Protein AF-B2JLJ7-F1 (afdb_monomer_lite)

Sequence (130 aa):
MLQELFPEVHRRYEGSRFAADLEGFAAWLRRSGYSRNTTCDHLFRAKQTLERMDDAEPGGEFATEHLYTAFTSSHFPALYRGTQRAFERFLSSRGRLIRAEPEAPFGALRGHYTLVSATGNDCTERSSRN

Secondary structure (DSSP, 8-state):
-HHHH-TTTHHHHHTSTTHHHHHHHHHHHHHTT--HHHHHHHHHHHHHHHTT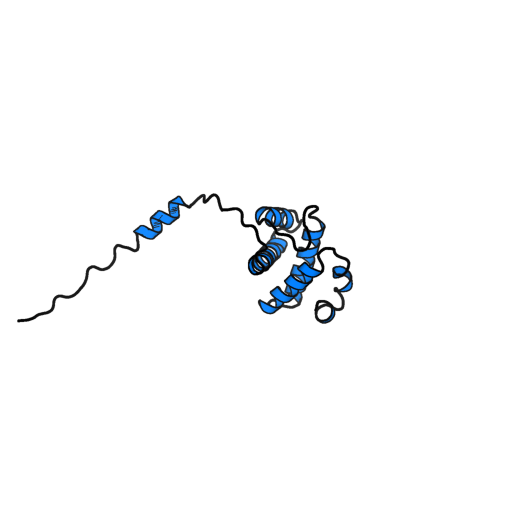-TTPPTT--EEHHHHHHHHHTSS-HHHHHHHHHHHHHHHHHTT-EEPPP---TTHHHHHHHHHGGG------------

Organism: Paraburkholderia phymatum (strain DSM 17167 / CIP 108236 / LMG 21445 / STM815) (NCBI:txid391038)

Foldseek 3Di:
DCCVLPVPCLVVLVPAQQNVVLVLLLVVCVVVPHDSVRNVLLSVLVSVLQVPPPPRHHVAADELVRLLVSLCPDPCNVSSVVSSVSSLVSCVVVVRYDYDDPPPPCPVVVVVVVVVVPPDDPDDDDDDDD

Structure (mmCIF, N/CA/C/O backbone):
data_AF-B2JLJ7-F1
#
_entry.id   AF-B2JLJ7-F1
#
loop_
_atom_site.group_PDB
_atom_site.id
_atom_site.type_symbol
_atom_site.label_atom_id
_atom_site.label_alt_id
_atom_site.label_comp_id
_atom_site.label_asym_id
_atom_site.label_entity_id
_atom_site.label_seq_id
_atom_site.pdbx_PDB_ins_code
_atom_site.Cartn_x
_atom_site.Cartn_y
_atom_site.Cartn_z
_atom_site.occupancy
_atom_site.B_iso_or_equiv
_atom_site.auth_seq_id
_atom_site.auth_comp_id
_atom_site.auth_asym_id
_atom_site.auth_atom_id
_atom_site.pdbx_PDB_model_num
ATOM 1 N N . MET A 1 1 ? -17.123 -3.650 -0.875 1.00 54.31 1 MET A N 1
ATOM 2 C CA . MET A 1 1 ? -16.603 -3.972 0.478 1.00 54.31 1 MET A CA 1
ATOM 3 C C . MET A 1 1 ? -16.114 -2.720 1.221 1.00 54.31 1 MET A C 1
ATOM 5 O O . MET A 1 1 ? -16.322 -2.625 2.426 1.00 54.31 1 MET A O 1
ATOM 9 N N . LEU A 1 2 ? -15.521 -1.721 0.551 1.00 55.50 2 LEU A N 1
ATOM 10 C CA . LEU A 1 2 ? -15.138 -0.451 1.203 1.00 55.50 2 LEU A CA 1
ATOM 11 C C . LEU A 1 2 ? -16.326 0.342 1.797 1.00 55.50 2 LEU A C 1
ATOM 13 O O . LEU A 1 2 ? -16.151 0.943 2.855 1.00 55.50 2 LEU A O 1
ATOM 17 N N . GLN A 1 3 ? -17.518 0.311 1.179 1.00 52.91 3 GLN A N 1
ATOM 18 C CA . GLN A 1 3 ? -18.743 0.948 1.712 1.00 52.91 3 GLN A CA 1
ATOM 19 C C . GLN A 1 3 ? -19.137 0.428 3.096 1.00 52.91 3 GLN A C 1
ATOM 21 O O . GLN A 1 3 ? -19.472 1.211 3.979 1.00 52.91 3 GLN A O 1
ATOM 26 N N . GLU A 1 4 ? -19.063 -0.887 3.293 1.00 54.38 4 GLU A N 1
ATOM 27 C CA . GLU A 1 4 ? -19.437 -1.536 4.554 1.00 54.38 4 GLU A CA 1
ATOM 28 C C . GLU A 1 4 ? -18.376 -1.332 5.642 1.00 54.38 4 GLU A C 1
ATOM 30 O O . GLU A 1 4 ? -18.687 -1.292 6.830 1.00 54.38 4 GLU A O 1
ATOM 35 N N . LEU A 1 5 ? -17.107 -1.181 5.248 1.00 57.34 5 LEU A N 1
ATOM 36 C CA . LEU A 1 5 ? -15.983 -1.094 6.183 1.00 57.34 5 LEU A CA 1
ATOM 37 C C . LEU A 1 5 ? -15.616 0.350 6.569 1.00 57.34 5 LEU A C 1
ATOM 39 O O . LEU A 1 5 ? -15.152 0.598 7.691 1.00 57.34 5 LEU A O 1
ATOM 43 N N . PHE A 1 6 ? -15.827 1.311 5.664 1.00 60.12 6 PHE A N 1
ATOM 44 C CA . PHE A 1 6 ? -15.383 2.701 5.813 1.00 60.12 6 PHE A CA 1
ATOM 45 C C . PHE A 1 6 ? -16.392 3.708 5.231 1.00 60.12 6 PHE A C 1
ATOM 47 O O . PHE A 1 6 ? -16.029 4.474 4.337 1.00 60.12 6 PHE A O 1
ATOM 54 N N . PRO A 1 7 ? -17.633 3.774 5.747 1.00 59.47 7 PRO A N 1
ATOM 55 C CA . PRO A 1 7 ? -18.696 4.613 5.178 1.00 59.47 7 PRO A CA 1
ATOM 56 C C . PRO A 1 7 ? -18.318 6.102 5.056 1.00 59.47 7 PRO A C 1
ATOM 58 O O . PRO A 1 7 ? -18.708 6.760 4.097 1.00 59.47 7 PRO A O 1
ATOM 61 N N . GLU A 1 8 ? -17.494 6.622 5.971 1.00 55.62 8 GLU A N 1
ATOM 62 C CA . GLU A 1 8 ? -17.028 8.019 5.963 1.00 55.62 8 GLU A CA 1
ATOM 63 C C . GLU A 1 8 ? -15.933 8.316 4.933 1.00 55.62 8 GLU A C 1
ATOM 65 O O . GLU A 1 8 ? -15.870 9.409 4.373 1.00 55.62 8 GLU A O 1
ATOM 70 N N . VAL A 1 9 ? -15.040 7.358 4.687 1.00 57.72 9 VAL A N 1
ATOM 71 C CA . VAL A 1 9 ? -13.830 7.597 3.884 1.00 57.72 9 VAL A CA 1
ATOM 72 C C . VAL A 1 9 ? -13.986 7.063 2.462 1.00 57.72 9 VAL A C 1
ATOM 74 O O . VAL A 1 9 ? -13.283 7.496 1.555 1.00 57.72 9 VAL A O 1
ATOM 77 N N . HIS A 1 10 ? -14.961 6.179 2.255 1.00 62.28 10 HIS A N 1
ATOM 78 C CA . HIS A 1 10 ? -15.272 5.504 1.005 1.00 62.28 10 HIS A CA 1
ATOM 79 C C . HIS A 1 10 ? -15.393 6.445 -0.206 1.00 62.28 10 HIS A C 1
ATOM 81 O O . HIS A 1 10 ? -14.728 6.210 -1.214 1.00 62.28 10 HIS A O 1
ATOM 87 N N . ARG A 1 11 ? -16.125 7.565 -0.085 1.00 64.50 11 ARG A N 1
ATOM 88 C CA . ARG A 1 11 ? -16.271 8.537 -1.190 1.00 64.50 11 ARG A CA 1
ATOM 89 C C . ARG A 1 11 ? -14.936 9.088 -1.695 1.00 64.50 11 ARG A C 1
ATOM 91 O O . ARG A 1 11 ? -14.827 9.451 -2.859 1.00 64.50 11 ARG A O 1
ATOM 98 N N . ARG A 1 12 ? -13.919 9.185 -0.829 1.00 66.56 12 ARG A N 1
ATOM 99 C CA . ARG A 1 12 ? -12.589 9.685 -1.218 1.00 66.56 12 ARG A CA 1
ATOM 100 C C . ARG A 1 12 ? -11.753 8.634 -1.950 1.00 66.56 12 ARG A C 1
ATOM 102 O O . ARG A 1 12 ? -10.761 9.004 -2.568 1.00 66.56 12 ARG A O 1
ATOM 109 N N . TYR A 1 13 ? -12.123 7.358 -1.864 1.00 69.81 13 TYR A N 1
ATOM 110 C CA . TYR A 1 13 ? -11.408 6.254 -2.502 1.00 69.81 13 TYR A CA 1
ATOM 111 C C . TYR A 1 13 ? -12.049 5.824 -3.825 1.00 69.81 13 TYR A C 1
ATOM 113 O O . TYR A 1 13 ? -11.306 5.458 -4.726 1.00 69.81 13 TYR A O 1
ATOM 121 N N . GLU A 1 14 ? -13.374 5.941 -3.981 1.00 69.81 14 GLU A N 1
ATOM 122 C CA . GLU A 1 14 ? -14.075 5.613 -5.240 1.00 69.81 14 GLU A CA 1
ATOM 123 C C . GLU A 1 14 ? -13.592 6.423 -6.444 1.00 69.81 14 GLU A C 1
ATOM 125 O O . GLU A 1 14 ? -13.509 5.897 -7.546 1.00 69.81 14 GLU A O 1
ATOM 130 N N . GLY A 1 15 ? -13.258 7.700 -6.239 1.00 73.69 15 GLY A N 1
ATOM 131 C CA . GLY A 1 15 ? -12.787 8.573 -7.317 1.00 73.69 15 GLY A CA 1
ATOM 132 C C . GLY A 1 15 ? -11.312 8.389 -7.686 1.00 73.69 15 GLY A C 1
ATOM 133 O O . GLY A 1 15 ? -10.833 9.048 -8.604 1.00 73.69 15 GLY A O 1
ATOM 134 N N . SER A 1 16 ? -10.565 7.549 -6.964 1.00 80.31 16 SER A N 1
ATOM 135 C CA . SER A 1 16 ? -9.146 7.320 -7.247 1.00 80.31 16 SER A CA 1
ATOM 136 C C . SER A 1 16 ? -8.987 6.240 -8.312 1.00 80.31 16 SER A C 1
ATOM 138 O O . SER A 1 16 ? -9.632 5.194 -8.234 1.00 80.31 16 SER A O 1
ATOM 140 N N . ARG A 1 17 ? -8.047 6.421 -9.250 1.00 85.56 17 ARG A N 1
ATOM 141 C CA . ARG A 1 17 ? -7.707 5.382 -10.243 1.00 85.56 17 ARG A CA 1
ATOM 142 C C . ARG A 1 17 ? -7.293 4.051 -9.597 1.00 85.56 17 ARG A C 1
ATOM 144 O O . ARG A 1 17 ? -7.461 2.998 -10.195 1.00 85.56 17 ARG A O 1
ATOM 151 N N . PHE A 1 18 ? -6.822 4.084 -8.347 1.00 87.75 18 PHE A N 1
ATOM 152 C CA . PHE A 1 18 ? -6.394 2.908 -7.584 1.00 87.75 18 PHE A CA 1
ATOM 153 C C . PHE A 1 18 ? -7.477 2.315 -6.671 1.00 87.75 18 PHE A C 1
ATOM 155 O O . PHE A 1 18 ? -7.149 1.518 -5.792 1.00 87.75 18 PHE A O 1
ATOM 162 N N . ALA A 1 19 ? -8.753 2.681 -6.835 1.00 86.38 19 ALA A N 1
ATOM 163 C CA . ALA A 1 19 ? -9.839 2.239 -5.954 1.00 86.38 19 ALA A CA 1
ATOM 164 C C . ALA A 1 19 ? -9.850 0.713 -5.725 1.00 86.38 19 ALA A C 1
ATOM 166 O O . ALA A 1 19 ? -9.887 0.258 -4.581 1.00 86.38 19 ALA A O 1
ATOM 167 N N . ALA A 1 20 ? -9.726 -0.075 -6.799 1.00 86.69 20 ALA A N 1
ATOM 168 C CA . ALA A 1 20 ? -9.731 -1.538 -6.736 1.00 86.69 20 ALA A CA 1
ATOM 169 C C . ALA A 1 20 ? -8.516 -2.121 -5.986 1.00 86.69 20 ALA A C 1
ATOM 171 O O . ALA A 1 20 ? -8.635 -3.102 -5.243 1.00 86.69 20 ALA A O 1
ATOM 172 N N . ASP A 1 21 ? -7.342 -1.507 -6.143 1.00 90.12 21 ASP A N 1
ATOM 173 C CA . ASP A 1 21 ? -6.124 -1.928 -5.448 1.00 90.12 21 ASP A CA 1
ATOM 174 C C . ASP A 1 21 ? -6.181 -1.583 -3.960 1.00 90.12 21 ASP A C 1
ATOM 176 O O . ASP A 1 21 ? -5.825 -2.410 -3.118 1.00 90.12 21 ASP A O 1
ATOM 180 N N . LEU A 1 22 ? -6.710 -0.406 -3.625 1.00 90.56 22 LEU A N 1
ATOM 181 C CA . LEU A 1 22 ? -6.917 0.029 -2.246 1.00 90.56 22 LEU A CA 1
ATOM 182 C C . LEU A 1 22 ? -7.988 -0.815 -1.540 1.00 90.56 22 LEU A C 1
ATOM 184 O O . LEU A 1 22 ? -7.801 -1.193 -0.384 1.00 90.56 22 LEU A O 1
ATOM 188 N N . GLU A 1 23 ? -9.067 -1.191 -2.230 1.00 89.06 23 GLU A N 1
ATOM 189 C CA . GLU A 1 23 ? -10.065 -2.128 -1.702 1.00 89.06 23 GLU A CA 1
ATOM 190 C C . GLU A 1 23 ? -9.459 -3.509 -1.439 1.00 89.06 23 GLU A C 1
ATOM 192 O O . GLU A 1 23 ? -9.621 -4.080 -0.354 1.00 89.06 23 GLU A O 1
ATOM 197 N N . GLY A 1 24 ? -8.697 -4.025 -2.405 1.00 90.12 24 GLY A N 1
ATOM 198 C CA . GLY A 1 24 ? -7.979 -5.284 -2.265 1.00 90.12 24 GLY A CA 1
ATOM 199 C C . GLY A 1 24 ? -7.013 -5.283 -1.083 1.00 90.12 24 GLY A C 1
ATOM 200 O O . GLY A 1 24 ? -6.955 -6.256 -0.324 1.00 90.12 24 GLY A O 1
ATOM 201 N N . PHE A 1 25 ? -6.290 -4.180 -0.904 1.00 92.44 25 PHE A N 1
ATOM 202 C CA . PHE A 1 25 ? -5.345 -4.010 0.187 1.00 92.44 25 PHE A CA 1
ATOM 203 C C . PHE A 1 25 ? -6.048 -3.932 1.547 1.00 92.44 25 PHE A C 1
ATOM 205 O O . PHE A 1 25 ? -5.629 -4.602 2.491 1.00 92.44 25 PHE A O 1
ATOM 212 N N . ALA A 1 26 ? -7.165 -3.205 1.645 1.00 90.50 26 ALA A N 1
ATOM 213 C CA . ALA A 1 26 ? -7.979 -3.130 2.859 1.00 90.50 26 ALA A CA 1
ATOM 214 C C . ALA A 1 26 ? -8.475 -4.515 3.304 1.00 90.50 26 ALA A C 1
ATOM 216 O O . ALA A 1 26 ? -8.347 -4.895 4.473 1.00 90.50 26 ALA A O 1
ATOM 217 N N . ALA A 1 27 ? -9.011 -5.292 2.358 1.00 90.25 27 ALA A N 1
ATOM 218 C CA . ALA A 1 27 ? -9.491 -6.646 2.612 1.00 90.25 27 ALA A CA 1
ATOM 219 C C . ALA A 1 27 ? -8.354 -7.585 3.047 1.00 90.25 27 ALA A C 1
ATOM 221 O O . ALA A 1 27 ? -8.541 -8.436 3.922 1.00 90.25 27 ALA A O 1
ATOM 222 N N . TRP A 1 28 ? -7.166 -7.427 2.458 1.00 94.00 28 TRP A N 1
ATOM 223 C CA . TRP A 1 28 ? -5.978 -8.184 2.841 1.00 94.00 28 TRP A CA 1
ATOM 224 C C . TRP A 1 28 ? -5.514 -7.842 4.265 1.00 94.00 28 TRP A C 1
ATOM 226 O O . TRP A 1 28 ? -5.381 -8.752 5.080 1.00 94.00 28 TRP A O 1
ATOM 236 N N . LEU A 1 29 ? -5.383 -6.555 4.610 1.00 92.56 29 LEU A N 1
ATOM 237 C CA . LEU A 1 29 ? -4.984 -6.100 5.952 1.00 92.56 29 LEU A CA 1
ATOM 238 C C . LEU A 1 29 ? -5.901 -6.665 7.043 1.00 92.56 29 LEU A C 1
ATOM 240 O O . LEU A 1 29 ? -5.438 -7.179 8.061 1.00 92.56 29 LEU A O 1
ATOM 244 N N . ARG A 1 30 ? -7.214 -6.638 6.817 1.00 88.94 30 ARG A N 1
ATOM 245 C CA . ARG A 1 30 ? -8.192 -7.190 7.764 1.00 88.94 30 ARG A CA 1
ATOM 246 C C . ARG A 1 30 ? -8.020 -8.689 7.970 1.00 88.94 30 ARG A C 1
ATOM 248 O O . ARG A 1 30 ? -8.027 -9.152 9.107 1.00 88.94 30 ARG A O 1
ATOM 255 N N . ARG A 1 31 ? -7.823 -9.438 6.886 1.00 90.62 31 ARG A N 1
ATOM 256 C CA . ARG A 1 31 ? -7.576 -10.886 6.941 1.00 90.62 31 ARG A CA 1
ATOM 257 C C . ARG A 1 31 ? -6.266 -11.221 7.651 1.00 90.62 31 ARG A C 1
ATOM 259 O O . ARG A 1 31 ? -6.180 -12.242 8.316 1.00 90.62 31 ARG A O 1
ATOM 266 N N . SER A 1 32 ? -5.270 -10.346 7.538 1.00 91.06 32 SER A N 1
ATOM 267 C CA . SER A 1 32 ? -3.997 -10.449 8.254 1.00 91.06 32 SER A CA 1
ATOM 268 C C . SER A 1 32 ? -4.075 -10.019 9.727 1.00 91.06 32 SER A C 1
ATOM 270 O O . SER A 1 32 ? -3.058 -10.064 10.412 1.00 91.06 32 SER A O 1
ATOM 272 N N . GLY A 1 33 ? -5.250 -9.613 10.224 1.00 91.94 33 GLY A N 1
ATOM 273 C CA . GLY A 1 33 ? -5.477 -9.291 11.636 1.00 91.94 33 GLY A CA 1
ATOM 274 C C . GLY A 1 33 ? -5.218 -7.833 12.022 1.00 91.94 33 GLY A C 1
ATOM 275 O O . GLY A 1 33 ? -5.193 -7.513 13.209 1.00 91.94 33 GLY A O 1
ATOM 276 N N . TYR A 1 34 ? -5.040 -6.925 11.057 1.00 89.75 34 TYR A N 1
ATOM 277 C CA . TYR A 1 34 ? -4.836 -5.510 11.367 1.00 89.75 34 TYR A CA 1
ATOM 278 C C . TYR A 1 34 ? -6.104 -4.872 11.952 1.00 89.75 34 TYR A C 1
ATOM 280 O O . TYR A 1 34 ? -7.234 -5.116 11.509 1.00 89.75 34 TYR A O 1
ATOM 288 N N . SER A 1 35 ? -5.905 -3.987 12.934 1.00 89.50 35 SER A N 1
ATOM 289 C CA . SER A 1 35 ? -6.995 -3.200 13.512 1.00 89.50 35 SER A CA 1
ATOM 290 C C . SER A 1 35 ? -7.625 -2.278 12.461 1.00 89.50 35 SER A C 1
ATOM 292 O O . SER A 1 35 ? -7.009 -1.939 11.444 1.00 89.50 35 SER A O 1
ATOM 294 N N . ARG A 1 36 ? -8.861 -1.833 12.712 1.00 85.56 36 ARG A N 1
ATOM 295 C CA . ARG A 1 36 ? -9.550 -0.887 11.821 1.00 85.56 36 ARG A CA 1
ATOM 296 C C . ARG A 1 36 ? -8.765 0.420 11.673 1.00 85.56 36 ARG A C 1
ATOM 298 O O . ARG A 1 36 ? -8.550 0.854 10.547 1.00 85.56 36 ARG A O 1
ATOM 305 N N . ASN A 1 37 ? -8.277 0.985 12.778 1.00 86.25 37 ASN A N 1
ATOM 306 C CA . ASN A 1 37 ? -7.516 2.240 12.764 1.00 86.25 37 ASN A CA 1
ATOM 307 C C . ASN A 1 37 ? -6.208 2.094 11.977 1.00 86.25 37 ASN A C 1
ATOM 309 O O . ASN A 1 37 ? -5.928 2.894 11.091 1.00 86.25 37 ASN A O 1
ATOM 313 N N . THR A 1 38 ? -5.460 1.013 12.215 1.00 87.75 38 THR A N 1
ATOM 314 C CA . THR A 1 38 ? -4.218 0.735 11.475 1.00 87.75 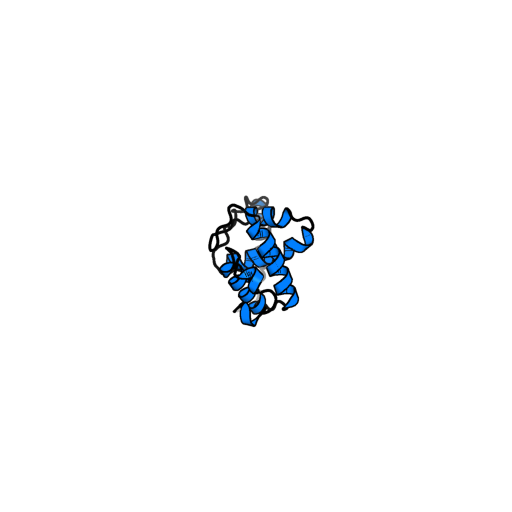38 THR A CA 1
ATOM 315 C C . THR A 1 38 ? -4.481 0.526 9.982 1.00 87.75 38 THR A C 1
ATOM 317 O O . THR A 1 38 ? -3.687 0.947 9.144 1.00 87.75 38 THR A O 1
ATOM 320 N N . THR A 1 39 ? -5.615 -0.089 9.634 1.00 89.62 39 THR A N 1
ATOM 321 C CA . THR A 1 39 ? -6.032 -0.255 8.235 1.00 89.62 39 THR A CA 1
ATOM 322 C C . THR A 1 39 ? -6.287 1.100 7.573 1.00 89.62 39 THR A C 1
ATOM 324 O O . THR A 1 39 ? -5.781 1.336 6.479 1.00 89.62 39 THR A O 1
ATOM 327 N N . CYS A 1 40 ? -7.003 2.013 8.241 1.00 86.88 40 CYS A N 1
ATOM 328 C CA . CYS A 1 40 ? -7.234 3.371 7.736 1.00 86.88 40 CYS A CA 1
ATOM 329 C C . CYS A 1 40 ? -5.923 4.126 7.485 1.00 86.88 40 CYS A C 1
ATOM 331 O O . CYS A 1 40 ? -5.756 4.716 6.418 1.00 86.88 40 CYS A O 1
ATOM 333 N N . ASP A 1 41 ? -4.985 4.074 8.434 1.00 89.12 41 ASP A N 1
ATOM 334 C CA . ASP A 1 41 ? -3.689 4.749 8.312 1.00 89.12 41 ASP A CA 1
ATOM 335 C C . ASP A 1 41 ? -2.878 4.215 7.128 1.00 89.12 41 ASP A C 1
ATOM 337 O O . ASP A 1 41 ? -2.293 4.986 6.361 1.00 89.12 41 ASP A O 1
ATOM 341 N N . HIS A 1 42 ? -2.853 2.891 6.952 1.00 91.12 42 HIS A N 1
ATOM 342 C CA . HIS A 1 42 ? -2.176 2.270 5.820 1.00 91.12 42 HIS A CA 1
ATOM 343 C C . HIS A 1 42 ? -2.831 2.639 4.488 1.00 91.12 42 HIS A C 1
ATOM 345 O O . HIS A 1 42 ? -2.111 2.967 3.548 1.00 91.12 42 HIS A O 1
ATOM 351 N N . LEU A 1 43 ? -4.164 2.651 4.407 1.00 90.19 43 LEU A N 1
ATOM 352 C CA . LEU A 1 43 ? -4.885 3.034 3.189 1.00 90.19 43 LEU A CA 1
ATOM 353 C C . LEU A 1 43 ? -4.646 4.490 2.806 1.00 90.19 43 LEU A C 1
ATOM 355 O O . LEU A 1 43 ? -4.379 4.776 1.640 1.00 90.19 43 LEU A O 1
ATOM 359 N N . PHE A 1 44 ? -4.693 5.398 3.781 1.00 87.94 44 PHE A N 1
ATOM 360 C CA . PHE A 1 44 ? -4.448 6.814 3.535 1.00 87.94 44 PHE A CA 1
ATOM 361 C C . PHE A 1 44 ? -3.043 7.036 2.969 1.00 87.94 44 PHE A C 1
ATOM 363 O O . PHE A 1 44 ? -2.885 7.687 1.937 1.00 87.94 44 PHE A O 1
ATOM 370 N N . ARG A 1 45 ? -2.028 6.444 3.610 1.00 90.38 45 ARG A N 1
ATOM 371 C CA . ARG A 1 45 ? -0.628 6.556 3.180 1.00 90.38 45 ARG A CA 1
ATOM 372 C C . ARG A 1 45 ? -0.408 5.908 1.811 1.00 90.38 45 ARG A C 1
ATOM 374 O O . ARG A 1 45 ? 0.227 6.519 0.962 1.00 90.38 45 ARG A O 1
ATOM 381 N N . ALA A 1 46 ? -0.975 4.723 1.573 1.00 91.06 46 ALA A N 1
ATOM 382 C CA . ALA A 1 46 ? -0.864 4.029 0.291 1.00 91.06 46 ALA A CA 1
ATOM 383 C C . ALA A 1 46 ? -1.499 4.835 -0.850 1.00 91.06 46 ALA A C 1
ATOM 385 O O . ALA A 1 46 ? -0.844 5.054 -1.864 1.00 91.06 46 ALA A O 1
ATOM 386 N N . LYS A 1 47 ? -2.721 5.356 -0.669 1.00 90.12 47 LYS A N 1
ATOM 387 C CA . LYS A 1 47 ? -3.368 6.238 -1.655 1.00 90.12 47 LYS A CA 1
ATOM 388 C C . LYS A 1 47 ? -2.493 7.443 -1.972 1.00 90.12 47 LYS A C 1
ATOM 390 O O . LYS A 1 47 ? -2.244 7.726 -3.136 1.00 90.12 47 LYS A O 1
ATOM 395 N N . GLN A 1 48 ? -2.020 8.136 -0.937 1.00 88.69 48 GLN A N 1
ATOM 396 C CA . GLN A 1 48 ? -1.232 9.350 -1.113 1.00 88.69 48 GLN A CA 1
ATOM 397 C C . GLN A 1 48 ? 0.082 9.091 -1.858 1.00 88.69 48 GLN A C 1
ATOM 399 O O . GLN A 1 48 ? 0.564 9.969 -2.566 1.00 88.69 48 GLN A O 1
ATOM 404 N N . THR A 1 49 ? 0.688 7.920 -1.671 1.00 90.38 49 THR A N 1
ATOM 405 C CA . THR A 1 49 ? 1.894 7.531 -2.403 1.00 90.38 49 THR A CA 1
ATOM 406 C C . THR A 1 49 ? 1.568 7.161 -3.848 1.00 90.38 49 THR A C 1
ATOM 408 O O . THR A 1 49 ? 2.172 7.724 -4.751 1.00 90.38 49 THR A O 1
ATOM 411 N N . LEU A 1 50 ? 0.577 6.297 -4.082 1.00 89.69 50 LEU A N 1
ATOM 412 C CA . LEU A 1 50 ? 0.205 5.851 -5.431 1.00 89.69 50 LEU A CA 1
ATOM 413 C C . LEU A 1 50 ? -0.275 7.003 -6.326 1.00 89.69 50 LEU A C 1
ATOM 415 O O . LEU A 1 50 ? 0.029 7.044 -7.512 1.00 89.69 50 LEU A O 1
ATOM 419 N N . GLU A 1 51 ? -0.996 7.975 -5.766 1.00 88.44 51 GLU A N 1
ATOM 420 C CA . GLU A 1 51 ? -1.441 9.160 -6.511 1.00 88.44 51 GLU A CA 1
ATOM 421 C C . GLU A 1 51 ? -0.308 10.124 -6.878 1.00 88.44 51 GLU A C 1
ATOM 423 O O . GLU A 1 51 ? -0.507 10.963 -7.746 1.00 88.44 51 GLU A O 1
ATOM 428 N N . ARG A 1 52 ? 0.867 10.012 -6.246 1.00 88.38 52 ARG A N 1
ATOM 429 C CA . ARG A 1 52 ? 2.065 10.785 -6.614 1.00 88.38 52 ARG A CA 1
ATOM 430 C C . ARG A 1 52 ? 2.970 10.070 -7.610 1.00 88.38 52 ARG A C 1
ATOM 432 O O . ARG A 1 52 ? 3.892 10.687 -8.124 1.00 88.38 52 ARG A O 1
ATOM 439 N N . MET A 1 53 ? 2.763 8.774 -7.813 1.00 87.88 53 MET A N 1
ATOM 440 C CA . MET A 1 53 ? 3.540 7.986 -8.760 1.00 87.88 53 MET A CA 1
ATOM 441 C C . MET A 1 53 ? 2.904 8.136 -10.137 1.00 87.88 53 MET A C 1
ATOM 443 O O . MET A 1 53 ? 1.842 7.568 -10.386 1.00 87.88 53 MET A O 1
ATOM 447 N N . ASP A 1 54 ? 3.513 8.913 -11.025 1.00 81.75 54 ASP A N 1
ATOM 448 C CA . ASP A 1 54 ? 2.950 9.154 -12.359 1.00 81.75 54 ASP A CA 1
ATOM 449 C C . ASP A 1 54 ? 2.893 7.875 -13.208 1.00 81.75 54 ASP A C 1
ATOM 451 O O . ASP A 1 54 ? 1.936 7.676 -13.952 1.00 81.75 54 ASP A O 1
ATOM 455 N N . ASP A 1 55 ? 3.856 6.973 -13.023 1.00 84.88 55 ASP A N 1
ATOM 456 C CA . ASP A 1 55 ? 4.017 5.708 -13.746 1.00 84.88 55 ASP A CA 1
ATOM 457 C C . ASP A 1 55 ? 3.290 4.513 -13.102 1.00 84.88 55 ASP A C 1
ATOM 459 O O . ASP A 1 55 ? 3.322 3.398 -13.625 1.00 84.88 55 ASP A O 1
ATOM 463 N N . ALA A 1 56 ? 2.630 4.722 -11.961 1.00 85.69 56 ALA A N 1
ATOM 464 C CA . ALA A 1 56 ? 1.860 3.674 -11.311 1.00 85.69 56 ALA A CA 1
ATOM 465 C C . ALA A 1 56 ? 0.550 3.406 -12.059 1.00 85.69 56 ALA A C 1
ATOM 467 O O . ALA A 1 56 ? -0.345 4.254 -12.102 1.00 85.69 56 ALA A O 1
ATOM 468 N N . GLU A 1 57 ? 0.400 2.174 -12.543 1.00 88.06 57 GLU A N 1
ATOM 469 C CA . GLU A 1 57 ? -0.822 1.714 -13.195 1.00 88.06 57 GLU A CA 1
ATOM 470 C C . GLU A 1 57 ? -1.714 0.906 -12.237 1.00 88.06 57 GLU A C 1
ATOM 472 O O . GLU A 1 57 ? -1.232 0.001 -11.538 1.00 88.06 57 GLU A O 1
ATOM 477 N N . PRO A 1 58 ? -3.032 1.180 -12.187 1.00 87.38 58 PRO A N 1
ATOM 478 C CA . PRO A 1 58 ? -3.978 0.351 -11.450 1.00 87.38 58 PRO A CA 1
ATOM 479 C C . PRO A 1 58 ? -3.940 -1.092 -11.949 1.00 87.38 58 PRO A C 1
ATOM 481 O O . PRO A 1 58 ? -3.963 -1.351 -13.148 1.00 87.38 58 PRO A O 1
ATOM 484 N N . GLY A 1 59 ? -3.887 -2.063 -11.041 1.00 87.69 59 GLY A N 1
ATOM 485 C CA . GLY A 1 59 ? -3.758 -3.467 -11.439 1.00 87.69 59 GLY A CA 1
ATOM 486 C C . GLY A 1 59 ? -2.358 -3.861 -11.940 1.00 87.69 59 GLY A C 1
ATOM 487 O O . GLY A 1 59 ? -2.104 -5.054 -12.091 1.00 87.69 59 GLY A O 1
ATOM 488 N N . GLY A 1 60 ? -1.438 -2.906 -12.106 1.00 88.44 60 GLY A N 1
ATOM 489 C CA . GLY A 1 60 ? -0.085 -3.127 -12.607 1.00 88.44 60 GLY A CA 1
ATOM 490 C C . GLY A 1 60 ? 0.851 -3.822 -11.620 1.00 88.44 60 GLY A C 1
ATOM 491 O O . GLY A 1 60 ? 0.535 -4.031 -10.441 1.00 88.44 60 GLY A O 1
ATOM 492 N N . GLU A 1 61 ? 2.019 -4.198 -12.121 1.00 91.50 61 GLU A N 1
ATOM 493 C CA . GLU A 1 61 ? 3.116 -4.731 -11.322 1.00 91.50 61 GLU A CA 1
ATOM 494 C C . GLU A 1 61 ? 3.971 -3.593 -10.762 1.00 91.50 61 GLU A C 1
ATOM 496 O O . GLU A 1 61 ? 4.120 -2.545 -11.387 1.00 91.50 61 GLU A O 1
ATOM 501 N N . PHE A 1 62 ? 4.545 -3.797 -9.578 1.00 89.25 62 PHE A N 1
ATOM 502 C CA . PHE A 1 62 ? 5.379 -2.790 -8.925 1.00 89.25 62 PHE A CA 1
ATOM 503 C C . PHE A 1 62 ? 6.748 -3.361 -8.587 1.00 89.25 62 PHE A C 1
ATOM 505 O O . PHE A 1 62 ? 6.850 -4.425 -7.971 1.00 89.25 62 PHE A O 1
ATOM 512 N N . ALA A 1 63 ? 7.799 -2.617 -8.928 1.00 89.12 63 ALA A N 1
ATOM 513 C CA . ALA A 1 63 ? 9.156 -2.931 -8.507 1.00 89.12 63 ALA A CA 1
ATOM 514 C C . ALA A 1 63 ? 9.401 -2.506 -7.052 1.00 89.12 63 ALA A C 1
ATOM 516 O O . ALA A 1 63 ? 9.020 -1.405 -6.646 1.00 89.12 63 ALA A O 1
ATOM 517 N N . THR A 1 64 ? 10.086 -3.350 -6.273 1.00 87.69 64 THR A N 1
ATOM 518 C CA . THR A 1 64 ? 10.426 -3.051 -4.868 1.00 87.69 64 THR A CA 1
ATOM 519 C C . THR A 1 64 ? 11.182 -1.726 -4.720 1.00 87.69 64 THR A C 1
ATOM 521 O O . THR A 1 64 ? 10.853 -0.939 -3.837 1.00 87.69 64 THR A O 1
ATOM 524 N N . GLU A 1 65 ? 12.150 -1.446 -5.598 1.00 86.38 65 GLU A N 1
ATOM 525 C CA . GLU A 1 65 ? 12.944 -0.204 -5.560 1.00 86.38 65 GLU A CA 1
ATOM 526 C C . GLU A 1 65 ? 12.098 1.039 -5.845 1.00 86.38 65 GLU A C 1
ATOM 528 O O . GLU A 1 65 ? 12.275 2.091 -5.222 1.00 86.38 65 GLU A O 1
ATOM 533 N N . HIS A 1 66 ? 11.120 0.894 -6.744 1.00 85.88 66 HIS A N 1
ATOM 534 C CA . 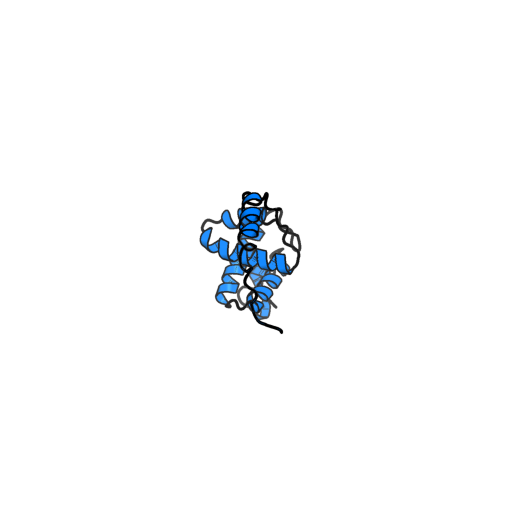HIS A 1 66 ? 10.184 1.966 -7.040 1.00 85.88 66 HIS A CA 1
ATOM 535 C C . HIS A 1 66 ? 9.333 2.263 -5.800 1.00 85.88 66 HIS A C 1
ATOM 537 O O . HIS A 1 66 ? 9.274 3.403 -5.338 1.00 85.88 66 HIS A O 1
ATOM 543 N N . LEU A 1 67 ? 8.740 1.232 -5.188 1.00 88.00 67 LEU A N 1
ATOM 544 C CA . LEU A 1 67 ? 7.965 1.394 -3.956 1.00 88.00 67 LEU A CA 1
ATOM 545 C C . LEU A 1 67 ? 8.819 1.978 -2.825 1.00 88.00 67 LEU A C 1
ATOM 547 O O . LEU A 1 67 ? 8.367 2.868 -2.113 1.00 88.00 67 LEU A O 1
ATOM 551 N N . TYR A 1 68 ? 10.062 1.530 -2.664 1.00 88.31 68 TYR A N 1
ATOM 552 C CA . TYR A 1 68 ? 10.959 2.092 -1.659 1.00 88.31 68 TYR A CA 1
ATOM 553 C C . TYR A 1 68 ? 11.163 3.597 -1.864 1.00 88.31 68 TYR A C 1
ATOM 555 O O . TYR A 1 68 ? 10.950 4.379 -0.935 1.00 88.31 68 TYR A O 1
ATOM 563 N N . THR A 1 69 ? 11.490 4.019 -3.084 1.00 86.62 69 THR A N 1
ATOM 564 C CA . THR A 1 69 ? 11.669 5.439 -3.416 1.00 86.62 69 THR A CA 1
ATOM 565 C C . THR A 1 69 ? 10.390 6.229 -3.139 1.00 86.62 69 THR A C 1
ATOM 567 O O . THR A 1 69 ? 10.402 7.181 -2.360 1.00 86.62 69 THR A O 1
ATOM 570 N N . ALA A 1 70 ? 9.251 5.772 -3.661 1.00 87.50 70 ALA A N 1
ATOM 571 C CA . ALA A 1 70 ? 7.977 6.476 -3.537 1.00 87.50 70 ALA A CA 1
ATOM 572 C C . ALA A 1 70 ? 7.493 6.620 -2.079 1.00 87.50 70 ALA A C 1
ATOM 574 O O . ALA A 1 70 ? 6.938 7.652 -1.694 1.00 87.50 70 ALA A O 1
ATOM 575 N N . PHE A 1 71 ? 7.708 5.604 -1.235 1.00 86.25 71 PHE A N 1
ATOM 576 C CA . PHE A 1 71 ? 7.338 5.659 0.184 1.00 86.25 71 PHE A CA 1
ATOM 577 C C . PHE A 1 71 ? 8.352 6.436 1.045 1.00 86.25 71 PHE A C 1
ATOM 579 O O . PHE A 1 71 ? 7.969 6.953 2.100 1.00 86.25 71 PHE A O 1
ATOM 586 N N . THR A 1 72 ? 9.616 6.554 0.620 1.00 84.31 72 THR A N 1
ATOM 587 C CA . THR A 1 72 ? 10.646 7.331 1.338 1.00 84.31 72 THR A CA 1
ATOM 588 C C . THR A 1 72 ? 10.661 8.817 0.989 1.00 84.31 72 THR A C 1
ATOM 590 O O . THR A 1 72 ? 11.076 9.608 1.832 1.00 84.31 72 THR A O 1
ATOM 593 N N . SER A 1 73 ? 10.113 9.234 -0.158 1.00 78.25 73 SER A N 1
ATOM 594 C CA . SER A 1 73 ? 9.949 10.655 -0.526 1.00 78.25 73 SER A CA 1
ATOM 595 C C . SER A 1 73 ? 8.946 11.438 0.342 1.00 78.25 73 SER A C 1
ATOM 597 O O . SER A 1 73 ? 8.712 12.624 0.118 1.00 78.25 73 SER A O 1
ATOM 599 N N . SER A 1 74 ? 8.324 10.800 1.335 1.00 74.25 74 SER A N 1
ATOM 600 C CA . SER A 1 74 ? 7.418 11.448 2.286 1.00 74.25 74 SER A CA 1
ATOM 601 C C . SER A 1 74 ? 8.181 12.234 3.358 1.00 74.25 74 SER A C 1
ATOM 603 O O . SER A 1 74 ? 9.224 11.796 3.832 1.00 74.25 74 SER A O 1
ATOM 605 N N . HIS A 1 75 ? 7.597 13.337 3.845 1.00 72.00 75 HIS A N 1
ATOM 606 C CA . HIS A 1 75 ? 8.115 14.102 4.993 1.00 72.00 75 HIS A CA 1
ATOM 607 C C . HIS A 1 75 ? 8.281 13.264 6.279 1.00 72.00 75 HIS A C 1
ATOM 609 O O . HIS A 1 75 ? 9.029 13.657 7.170 1.00 72.00 75 HIS A O 1
ATOM 615 N N . PHE A 1 76 ? 7.600 12.113 6.387 1.00 73.50 76 PHE A N 1
ATOM 616 C CA . PHE A 1 76 ? 7.661 11.222 7.553 1.00 73.50 76 PHE A CA 1
ATOM 617 C C . PHE A 1 76 ? 7.985 9.772 7.148 1.00 73.50 76 PHE A C 1
ATOM 619 O O . PHE A 1 76 ? 7.131 8.886 7.273 1.00 73.50 76 PHE A O 1
ATOM 626 N N . PRO A 1 77 ? 9.215 9.483 6.689 1.00 75.25 77 PRO A N 1
ATOM 627 C CA . PRO A 1 77 ? 9.561 8.194 6.083 1.00 75.25 77 PRO A CA 1
ATOM 628 C C . PRO A 1 77 ? 9.395 7.010 7.052 1.00 75.25 77 PRO A C 1
ATOM 630 O O . PRO A 1 77 ? 8.962 5.927 6.655 1.00 75.25 77 PRO A O 1
ATOM 633 N N . ALA A 1 78 ? 9.630 7.219 8.353 1.00 77.44 78 ALA A N 1
ATOM 634 C CA . ALA A 1 78 ? 9.455 6.185 9.376 1.00 77.44 78 ALA A CA 1
ATOM 635 C C . ALA A 1 78 ? 8.005 5.667 9.475 1.00 77.44 78 ALA A C 1
ATOM 637 O O . ALA A 1 78 ? 7.786 4.465 9.633 1.00 77.44 78 ALA A O 1
ATOM 638 N N . LEU A 1 79 ? 7.009 6.550 9.326 1.00 77.12 79 LEU A N 1
ATOM 639 C CA . LEU A 1 79 ? 5.587 6.181 9.366 1.00 77.12 79 LEU A CA 1
ATOM 640 C C . LEU A 1 79 ? 5.140 5.462 8.084 1.00 77.12 79 LEU A C 1
ATOM 642 O O . LEU A 1 79 ? 4.223 4.636 8.116 1.00 77.12 79 LEU A O 1
ATOM 646 N N . TYR A 1 80 ? 5.783 5.767 6.957 1.00 88.31 80 TYR A N 1
ATOM 647 C CA . TYR A 1 80 ? 5.466 5.192 5.650 1.00 88.31 80 TYR A CA 1
ATOM 648 C C . TYR A 1 80 ? 6.117 3.824 5.441 1.00 88.31 80 TYR A C 1
ATOM 650 O O . TYR A 1 80 ? 5.531 2.984 4.761 1.00 88.31 80 TYR A O 1
ATOM 658 N N . ARG A 1 81 ? 7.241 3.536 6.112 1.00 88.00 81 ARG A N 1
ATOM 659 C CA . ARG A 1 81 ? 7.935 2.239 6.032 1.00 88.00 81 ARG A CA 1
ATOM 660 C C . ARG A 1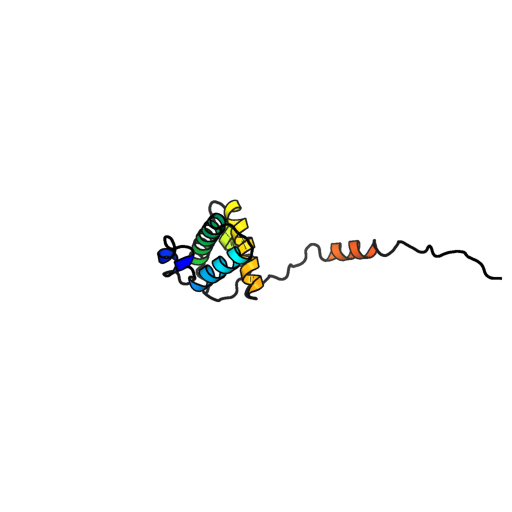 81 ? 7.039 1.054 6.402 1.00 88.00 81 ARG A C 1
ATOM 662 O O . ARG A 1 81 ? 7.085 0.011 5.754 1.00 88.00 81 ARG A O 1
ATOM 669 N N . GLY A 1 82 ? 6.212 1.200 7.440 1.00 89.56 82 GLY A N 1
ATOM 670 C CA . GLY A 1 82 ? 5.264 0.153 7.838 1.00 89.56 82 GLY A CA 1
ATOM 671 C C . GLY A 1 82 ? 4.231 -0.131 6.746 1.00 89.56 82 GLY A C 1
ATOM 672 O O . GLY A 1 82 ? 3.966 -1.289 6.428 1.00 89.56 82 GLY A O 1
ATOM 673 N N . THR A 1 83 ? 3.702 0.928 6.124 1.00 92.19 83 THR A N 1
ATOM 674 C CA . THR A 1 83 ? 2.767 0.812 4.997 1.00 92.19 83 THR A CA 1
ATOM 675 C C . THR A 1 83 ? 3.435 0.205 3.774 1.00 92.19 83 THR A C 1
ATOM 677 O O . THR A 1 83 ? 2.861 -0.706 3.191 1.00 92.19 83 THR A O 1
ATOM 680 N N . GLN A 1 84 ? 4.651 0.639 3.431 1.00 93.25 84 GLN A N 1
ATOM 681 C CA . GLN A 1 84 ? 5.435 0.086 2.326 1.00 93.25 84 GLN A CA 1
ATOM 682 C C . GLN A 1 84 ? 5.554 -1.435 2.465 1.00 93.25 84 GLN A C 1
ATOM 684 O O . GLN A 1 84 ? 5.167 -2.175 1.568 1.00 93.25 84 GLN A O 1
ATOM 689 N N . ARG A 1 85 ? 6.009 -1.921 3.628 1.00 92.19 85 ARG A N 1
ATOM 690 C CA . ARG A 1 85 ? 6.171 -3.361 3.875 1.00 92.19 85 ARG A CA 1
ATOM 691 C C . ARG A 1 85 ? 4.852 -4.122 3.814 1.00 92.19 85 ARG A C 1
ATOM 693 O O . ARG A 1 85 ? 4.812 -5.228 3.281 1.00 92.19 85 ARG A O 1
ATOM 700 N N . ALA A 1 86 ? 3.779 -3.562 4.366 1.00 93.44 86 ALA A N 1
ATOM 701 C CA . ALA A 1 86 ? 2.461 -4.182 4.282 1.00 93.44 86 ALA A CA 1
ATOM 702 C C . ALA A 1 86 ? 1.972 -4.260 2.825 1.00 93.44 86 ALA A C 1
ATOM 704 O O . ALA A 1 86 ? 1.456 -5.294 2.405 1.00 93.44 86 ALA A O 1
ATOM 705 N N . PHE A 1 87 ? 2.196 -3.204 2.044 1.00 93.38 87 PHE A N 1
ATOM 706 C CA . PHE A 1 87 ? 1.793 -3.126 0.646 1.00 93.38 87 PHE A CA 1
ATOM 707 C C . PHE A 1 87 ? 2.617 -4.061 -0.253 1.00 93.38 87 PHE A C 1
ATOM 709 O O . PHE A 1 87 ? 2.043 -4.796 -1.049 1.00 93.38 87 PHE A O 1
ATOM 716 N N . GLU A 1 88 ? 3.935 -4.151 -0.055 1.00 93.88 88 GLU A N 1
ATOM 717 C CA . GLU A 1 88 ? 4.797 -5.146 -0.714 1.00 93.88 88 GLU A CA 1
ATOM 718 C C . GLU A 1 88 ? 4.311 -6.578 -0.449 1.00 93.88 88 GLU A C 1
ATOM 720 O O . GLU A 1 88 ? 4.220 -7.390 -1.367 1.00 93.88 88 GLU A O 1
ATOM 725 N N . ARG A 1 89 ? 3.959 -6.907 0.802 1.00 94.44 89 ARG A N 1
ATOM 726 C CA . ARG A 1 89 ? 3.434 -8.240 1.155 1.00 94.44 89 ARG A CA 1
ATOM 727 C C . ARG A 1 89 ? 2.092 -8.517 0.484 1.00 94.44 89 ARG A C 1
ATOM 729 O O . ARG A 1 89 ? 1.875 -9.629 0.006 1.00 94.44 89 ARG A O 1
ATOM 736 N N . PHE A 1 90 ? 1.222 -7.514 0.412 1.00 94.38 90 PHE A N 1
ATOM 737 C CA . PHE A 1 90 ? -0.031 -7.596 -0.328 1.00 94.38 90 PHE A CA 1
ATOM 738 C C . PHE A 1 90 ? 0.207 -7.862 -1.822 1.00 94.38 90 PHE A C 1
ATOM 740 O O . PHE A 1 90 ? -0.334 -8.832 -2.355 1.00 94.38 90 PHE A O 1
ATOM 747 N N . LEU A 1 91 ? 1.061 -7.076 -2.481 1.00 93.69 91 LEU A N 1
ATOM 748 C CA . LEU A 1 91 ? 1.401 -7.258 -3.895 1.00 93.69 91 LEU A CA 1
ATOM 749 C C . LEU A 1 91 ? 2.052 -8.618 -4.153 1.00 93.69 91 LEU A C 1
ATOM 751 O O . LEU A 1 91 ? 1.676 -9.318 -5.091 1.00 93.69 91 LEU A O 1
ATOM 755 N N . SER A 1 92 ? 2.955 -9.045 -3.269 1.00 93.00 92 SER A N 1
ATOM 756 C CA . SER A 1 92 ? 3.582 -10.366 -3.323 1.00 93.00 92 SER A CA 1
ATOM 757 C C . SER A 1 92 ? 2.549 -11.487 -3.210 1.00 93.00 92 SER A C 1
ATOM 759 O O . SER A 1 92 ? 2.662 -12.476 -3.925 1.00 93.00 92 SER A O 1
ATOM 761 N N . SER A 1 93 ? 1.520 -11.336 -2.366 1.00 92.88 93 SER A N 1
ATOM 762 C CA . SER A 1 93 ? 0.436 -12.326 -2.249 1.00 92.88 93 SER A CA 1
ATOM 763 C C . SER A 1 93 ? -0.454 -12.412 -3.494 1.00 92.88 93 SER A C 1
ATOM 765 O O . SER A 1 93 ? -1.166 -13.395 -3.669 1.00 92.88 93 SER A O 1
ATOM 767 N N . ARG A 1 94 ? -0.405 -11.389 -4.356 1.00 90.00 94 ARG A N 1
ATOM 768 C CA . ARG A 1 94 ? -1.112 -11.319 -5.641 1.00 90.00 94 ARG A CA 1
ATOM 769 C C . ARG A 1 94 ? -0.211 -11.594 -6.849 1.00 90.00 94 ARG A C 1
ATOM 771 O O . ARG A 1 94 ? -0.691 -11.481 -7.969 1.00 90.00 94 ARG A O 1
ATOM 778 N N . GLY A 1 95 ? 1.069 -11.912 -6.640 1.00 90.62 95 GLY A N 1
ATOM 779 C CA . GLY A 1 95 ? 2.036 -12.113 -7.725 1.00 90.62 95 GLY A CA 1
ATOM 780 C C . GLY A 1 95 ? 2.398 -10.841 -8.501 1.00 90.62 95 GLY A C 1
ATOM 781 O O . GLY A 1 95 ? 2.925 -10.942 -9.595 1.00 90.62 95 GLY A O 1
ATOM 782 N N . ARG A 1 96 ? 2.126 -9.651 -7.947 1.00 92.38 96 ARG A N 1
ATOM 783 C CA . ARG A 1 96 ? 2.315 -8.342 -8.606 1.00 92.38 96 ARG A CA 1
ATOM 784 C C . ARG A 1 96 ? 3.533 -7.560 -8.105 1.00 92.38 96 ARG A C 1
ATOM 786 O O . ARG A 1 96 ? 3.664 -6.369 -8.376 1.00 92.38 96 ARG A O 1
ATOM 793 N N . LEU A 1 97 ? 4.387 -8.197 -7.305 1.00 92.00 97 LEU A N 1
ATOM 794 C CA . LEU A 1 97 ? 5.613 -7.586 -6.795 1.00 92.00 97 LEU A CA 1
ATOM 795 C C . LEU A 1 97 ? 6.809 -8.084 -7.605 1.00 92.00 97 LEU A C 1
ATOM 797 O O . LEU A 1 97 ? 7.187 -9.250 -7.484 1.00 92.00 97 LEU A O 1
ATOM 801 N N . ILE A 1 98 ? 7.442 -7.179 -8.346 1.00 89.31 98 ILE A N 1
ATOM 802 C CA . ILE A 1 98 ? 8.709 -7.432 -9.029 1.00 89.31 98 ILE A CA 1
ATOM 803 C C . ILE A 1 98 ? 9.824 -7.147 -8.029 1.00 89.31 98 ILE A C 1
ATOM 805 O O . ILE A 1 98 ? 10.083 -6.004 -7.643 1.00 89.31 98 ILE A O 1
ATOM 809 N N . ARG A 1 99 ? 10.491 -8.202 -7.573 1.00 83.19 99 ARG A N 1
ATOM 810 C CA . ARG A 1 99 ? 11.699 -8.043 -6.768 1.00 83.19 99 ARG A CA 1
ATOM 811 C C . ARG A 1 99 ? 12.863 -7.845 -7.721 1.00 83.19 99 ARG A C 1
ATOM 813 O O . ARG A 1 99 ? 13.073 -8.691 -8.583 1.00 83.19 99 ARG A O 1
ATOM 820 N N . ALA A 1 100 ? 13.620 -6.767 -7.536 1.00 69.06 100 ALA A N 1
ATOM 821 C CA . ALA A 1 100 ? 14.975 -6.744 -8.059 1.00 69.06 100 ALA A CA 1
ATOM 822 C C . ALA A 1 100 ? 15.691 -7.972 -7.486 1.00 69.06 100 ALA A C 1
ATOM 824 O O . ALA A 1 100 ? 15.590 -8.236 -6.278 1.00 69.06 100 ALA A O 1
ATOM 825 N N . GLU A 1 101 ? 16.337 -8.762 -8.343 1.00 59.06 101 GLU A N 1
ATOM 826 C CA . GLU A 1 101 ? 17.269 -9.763 -7.846 1.00 59.06 101 GLU A CA 1
ATOM 827 C C . GLU A 1 101 ? 18.265 -9.023 -6.954 1.00 59.06 101 GLU A C 1
ATOM 829 O O . GLU A 1 101 ? 18.856 -8.035 -7.397 1.00 59.06 101 GLU A O 1
ATOM 834 N N . PRO A 1 102 ? 18.413 -9.417 -5.679 1.00 55.38 102 PRO A N 1
ATOM 835 C CA . PRO A 1 102 ? 19.474 -8.848 -4.885 1.00 55.38 102 PRO A CA 1
ATOM 836 C C . PRO A 1 102 ? 20.773 -9.243 -5.586 1.00 55.38 102 PRO A C 1
ATOM 838 O O . PRO A 1 102 ? 21.110 -10.427 -5.603 1.00 55.38 102 PRO A O 1
ATOM 841 N N . GLU A 1 103 ? 21.501 -8.276 -6.150 1.00 54.94 103 GLU A N 1
ATOM 842 C CA . GLU A 1 103 ? 22.935 -8.432 -6.388 1.00 54.94 103 GLU A CA 1
ATOM 843 C C . GLU A 1 103 ? 23.534 -8.739 -5.021 1.00 54.94 103 GLU A C 1
ATOM 845 O O . GLU A 1 103 ? 23.740 -7.842 -4.213 1.00 54.94 103 GLU A O 1
ATOM 850 N N . ALA A 1 104 ? 23.638 -10.024 -4.685 1.00 54.50 104 ALA A N 1
ATOM 851 C CA . ALA A 1 104 ? 23.816 -10.461 -3.315 1.00 54.50 104 ALA A CA 1
ATOM 852 C C . ALA A 1 104 ? 25.173 -9.958 -2.801 1.00 54.50 104 ALA A C 1
ATOM 854 O O . ALA A 1 104 ? 26.188 -10.588 -3.105 1.00 54.50 104 ALA A O 1
ATOM 855 N N . PRO A 1 105 ? 25.237 -8.919 -1.939 1.00 56.91 105 PRO A N 1
ATOM 856 C CA . PRO A 1 105 ? 26.520 -8.424 -1.435 1.00 56.91 105 PRO A CA 1
ATOM 857 C C . PRO A 1 105 ? 27.165 -9.458 -0.497 1.00 56.91 105 PRO A C 1
ATOM 859 O O . PRO A 1 105 ? 28.356 -9.423 -0.212 1.00 56.91 105 PRO A O 1
ATOM 862 N N . PHE A 1 106 ? 26.354 -10.412 -0.026 1.00 53.81 106 PHE A N 1
ATOM 863 C CA . PHE A 1 106 ? 26.706 -11.455 0.928 1.00 53.81 106 PHE A CA 1
ATOM 864 C C . PHE A 1 106 ? 26.448 -12.871 0.394 1.00 53.81 106 PHE A C 1
ATOM 866 O O . PHE A 1 106 ? 26.429 -13.819 1.179 1.00 53.81 106 PHE A O 1
ATOM 873 N N . GLY A 1 107 ? 26.262 -13.047 -0.923 1.00 55.81 107 GLY A N 1
ATOM 874 C CA . GLY A 1 107 ? 26.134 -14.382 -1.526 1.00 55.81 107 GLY A CA 1
ATOM 875 C C . GLY A 1 107 ? 27.317 -15.289 -1.161 1.00 55.81 107 GLY A C 1
ATOM 876 O O . GLY A 1 107 ? 27.128 -16.456 -0.825 1.00 55.81 107 GLY A O 1
ATOM 877 N N . ALA A 1 108 ? 28.516 -14.702 -1.084 1.00 58.78 108 ALA A N 1
ATOM 878 C CA . ALA A 1 108 ? 29.740 -15.367 -0.644 1.00 58.78 108 ALA A CA 1
ATOM 879 C C . ALA A 1 108 ? 29.702 -15.829 0.829 1.00 58.78 108 ALA A C 1
ATOM 881 O O . ALA A 1 108 ? 30.171 -16.919 1.146 1.00 58.78 108 ALA A O 1
ATOM 882 N N . LEU A 1 109 ? 29.096 -15.056 1.740 1.00 59.50 109 LEU A N 1
ATOM 883 C CA . LEU A 1 109 ? 29.050 -15.403 3.170 1.00 59.50 109 LEU A CA 1
ATOM 884 C C . LEU A 1 109 ? 28.116 -16.582 3.468 1.00 59.50 109 LEU A C 1
ATOM 886 O O . LEU A 1 109 ? 28.299 -17.277 4.467 1.00 59.50 109 LEU A O 1
ATOM 890 N N . ARG A 1 110 ? 27.132 -16.846 2.601 1.00 57.00 110 ARG A N 1
ATOM 891 C CA . ARG A 1 110 ? 26.168 -17.936 2.798 1.00 57.00 110 ARG A CA 1
ATOM 892 C C . ARG A 1 110 ? 26.808 -19.323 2.659 1.00 57.00 110 ARG A C 1
ATOM 894 O O . ARG A 1 110 ? 26.372 -20.242 3.344 1.00 57.00 110 ARG A O 1
ATOM 901 N N . GLY A 1 111 ? 27.871 -19.454 1.857 1.00 59.19 111 GLY A N 1
ATOM 90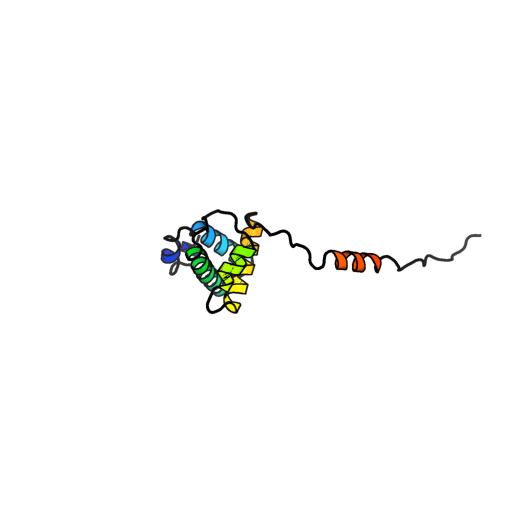2 C CA . GLY A 1 111 ? 28.634 -20.702 1.717 1.00 59.19 111 GLY A CA 1
ATOM 903 C C . GLY A 1 111 ? 29.437 -21.086 2.967 1.00 59.19 111 GLY A C 1
ATOM 904 O O . GLY A 1 111 ? 29.671 -22.268 3.213 1.00 59.19 111 GLY A O 1
ATOM 905 N N . HIS A 1 112 ? 29.805 -20.109 3.804 1.00 57.41 112 HIS A N 1
ATOM 906 C CA . HIS A 1 112 ? 30.590 -20.359 5.017 1.00 57.41 112 HIS A CA 1
ATOM 907 C C . HIS A 1 112 ? 29.756 -20.933 6.170 1.00 57.41 112 HIS A C 1
ATOM 909 O O . HIS A 1 112 ? 30.263 -21.744 6.941 1.00 57.41 112 HIS A O 1
ATOM 915 N N . TYR A 1 113 ? 28.470 -20.582 6.269 1.00 58.91 113 TYR A N 1
ATOM 916 C CA . TYR A 1 113 ? 27.593 -21.131 7.312 1.00 58.91 113 TYR A CA 1
ATOM 917 C C . TYR A 1 113 ? 27.158 -22.572 7.033 1.00 58.91 113 TYR A C 1
ATOM 919 O O . TYR A 1 113 ? 26.923 -23.328 7.970 1.00 58.91 113 TYR A O 1
ATOM 927 N N . THR A 1 114 ? 27.087 -22.984 5.765 1.00 56.62 114 THR A N 1
ATOM 928 C CA . THR A 1 114 ? 26.697 -24.354 5.405 1.00 56.62 114 THR A CA 1
ATOM 929 C C . THR A 1 114 ? 27.785 -25.394 5.672 1.00 56.62 114 THR A C 1
ATOM 931 O O . THR A 1 114 ? 27.465 -26.573 5.774 1.00 56.62 114 THR A O 1
ATOM 934 N N . LEU A 1 115 ? 29.053 -24.988 5.826 1.00 52.69 115 LEU A N 1
ATOM 935 C CA . LEU A 1 115 ? 30.155 -25.928 6.066 1.00 52.69 115 LEU A CA 1
ATOM 936 C C . LEU A 1 115 ? 30.349 -26.285 7.551 1.00 52.69 115 LEU A C 1
ATOM 938 O O . LEU A 1 115 ? 30.899 -27.336 7.863 1.00 52.69 115 LEU A O 1
ATOM 942 N N . VAL A 1 116 ? 29.891 -25.435 8.476 1.00 53.06 116 VAL A N 1
ATOM 943 C CA . VAL A 1 116 ? 30.144 -25.604 9.922 1.00 53.06 116 VAL A CA 1
ATOM 944 C C . VAL A 1 116 ? 29.150 -26.568 10.586 1.00 53.06 116 VAL A C 1
ATOM 946 O O . VAL A 1 116 ? 29.409 -27.079 11.670 1.00 53.06 116 VAL A O 1
ATOM 949 N N . SER A 1 117 ? 28.033 -26.894 9.931 1.00 50.06 117 SER A N 1
ATOM 950 C CA . SER A 1 117 ? 27.034 -27.832 10.469 1.00 50.06 117 SER A CA 1
ATOM 951 C C . SER A 1 117 ? 27.273 -29.302 10.090 1.00 50.06 117 SER A C 1
ATOM 953 O O . SER A 1 117 ? 26.482 -30.150 10.488 1.00 50.06 117 SER A O 1
ATOM 955 N N . ALA A 1 118 ? 28.340 -29.622 9.344 1.00 51.28 118 ALA A N 1
ATOM 956 C CA . ALA A 1 118 ? 28.638 -30.985 8.879 1.00 51.28 118 ALA A CA 1
ATOM 957 C C . ALA A 1 118 ? 29.753 -31.704 9.669 1.00 51.28 118 ALA A C 1
ATOM 959 O O . ALA A 1 118 ? 30.154 -32.803 9.297 1.00 51.28 118 ALA A O 1
ATOM 960 N N . THR A 1 119 ? 30.251 -31.128 10.765 1.00 52.72 119 THR A N 1
ATOM 961 C CA . THR A 1 119 ? 31.212 -31.799 11.658 1.00 52.72 119 THR A CA 1
ATOM 962 C C . THR A 1 119 ? 30.621 -31.927 13.055 1.00 52.72 119 THR A C 1
ATOM 964 O O . THR A 1 119 ? 30.883 -31.109 13.934 1.00 52.72 119 THR A O 1
ATOM 967 N N . GLY A 1 120 ? 29.789 -32.948 13.249 1.00 52.00 120 GLY A N 1
ATOM 968 C CA . GLY A 1 120 ? 29.220 -33.266 14.554 1.00 52.00 120 GLY A CA 1
ATOM 969 C C . GLY A 1 120 ? 28.375 -34.534 14.542 1.00 52.00 120 GLY A C 1
ATOM 970 O O . GLY A 1 120 ? 27.154 -34.429 14.524 1.00 52.00 120 GLY A O 1
ATOM 971 N N . ASN A 1 121 ? 29.038 -35.698 14.514 1.00 48.62 121 ASN A N 1
ATOM 972 C CA . ASN A 1 121 ? 28.727 -36.925 15.277 1.00 48.62 121 ASN A CA 1
ATOM 973 C C . ASN A 1 121 ? 29.188 -38.186 14.528 1.00 48.62 121 ASN A C 1
ATOM 975 O O . ASN A 1 121 ? 28.389 -38.855 13.881 1.00 48.62 121 ASN A O 1
ATOM 979 N N . ASP A 1 122 ? 30.464 -38.547 14.686 1.00 46.41 122 ASP A N 1
ATOM 980 C CA . ASP A 1 122 ? 30.874 -39.954 14.637 1.00 46.41 122 ASP A CA 1
ATOM 981 C C . ASP A 1 122 ? 31.025 -40.419 16.092 1.00 46.41 122 ASP A C 1
ATOM 983 O O . ASP A 1 122 ? 32.050 -40.222 16.736 1.00 46.41 122 ASP A O 1
ATOM 987 N N . CYS A 1 123 ? 29.916 -40.897 16.651 1.00 47.19 123 CYS A N 1
ATOM 988 C CA . CYS A 1 123 ? 29.838 -41.569 17.944 1.00 47.19 123 CYS A CA 1
ATOM 989 C C . CYS A 1 123 ? 28.714 -42.600 17.829 1.00 47.19 123 CYS A C 1
ATOM 991 O O . CYS A 1 123 ? 27.593 -42.346 18.264 1.00 47.19 123 CYS A O 1
ATOM 993 N N . THR A 1 124 ? 29.009 -43.757 17.231 1.00 51.97 124 THR A N 1
ATOM 994 C CA . THR A 1 124 ? 28.113 -44.920 17.303 1.00 51.97 124 THR A CA 1
ATOM 995 C C . THR A 1 124 ? 28.878 -46.128 17.833 1.00 51.97 124 THR A C 1
ATOM 997 O O . THR A 1 124 ? 29.623 -46.797 17.128 1.00 51.97 124 THR A O 1
ATOM 1000 N N . GLU A 1 125 ? 28.713 -46.317 19.140 1.00 42.75 125 GLU A N 1
ATOM 1001 C CA . GLU A 1 125 ? 28.526 -47.588 19.840 1.00 42.75 125 GLU A CA 1
ATOM 1002 C C . GLU A 1 125 ? 29.446 -48.779 19.530 1.00 42.75 125 GLU A C 1
ATOM 1004 O O . GLU A 1 125 ? 29.233 -49.619 18.660 1.00 42.75 125 GLU A O 1
ATOM 1009 N N . ARG A 1 126 ? 30.374 -48.954 20.471 1.00 41.72 126 ARG A N 1
ATOM 1010 C CA . ARG A 1 126 ? 30.828 -50.243 20.989 1.00 41.72 126 ARG A CA 1
ATOM 1011 C C . ARG A 1 126 ? 29.658 -50.990 21.657 1.00 41.72 126 ARG A C 1
ATOM 1013 O O . ARG A 1 126 ? 29.260 -50.585 22.744 1.00 41.72 126 ARG A O 1
ATOM 1020 N N . SER A 1 127 ? 29.196 -52.117 21.100 1.00 46.12 127 SER A N 1
ATOM 1021 C CA . SER A 1 127 ? 28.688 -53.246 21.909 1.00 46.12 127 SER A CA 1
ATOM 1022 C C . SER A 1 127 ? 28.579 -54.578 21.136 1.00 46.12 127 SER A C 1
ATOM 1024 O O . SER A 1 127 ? 27.696 -54.770 20.310 1.00 46.12 127 SER A O 1
ATOM 1026 N N . SER A 1 128 ? 29.505 -55.486 21.463 1.00 45.53 128 SER A N 1
ATOM 1027 C CA . SER A 1 128 ? 29.341 -56.926 21.747 1.00 45.53 128 SER A CA 1
ATOM 1028 C C . SER A 1 128 ? 28.479 -57.847 20.860 1.00 45.53 128 SER A C 1
ATOM 1030 O O . SER A 1 128 ? 27.256 -57.754 20.852 1.00 45.53 128 SER A O 1
ATOM 1032 N N . ARG A 1 129 ? 29.146 -58.862 20.283 1.00 43.31 129 ARG A N 1
ATOM 1033 C CA . ARG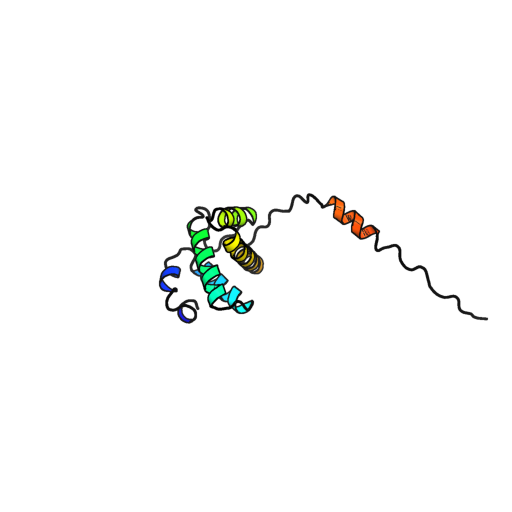 A 1 129 ? 28.750 -60.278 20.032 1.00 43.31 129 ARG A CA 1
ATOM 1034 C C . ARG A 1 129 ? 29.968 -60.930 19.345 1.00 43.31 129 ARG A C 1
ATOM 1036 O O . ARG A 1 129 ? 30.457 -60.340 18.393 1.00 43.31 129 ARG A O 1
ATOM 1043 N N . ASN A 1 130 ? 30.531 -62.080 19.698 1.00 44.72 130 ASN A N 1
ATOM 1044 C CA . ASN A 1 130 ? 30.313 -63.130 20.694 1.00 44.72 130 ASN A CA 1
ATOM 1045 C C . ASN A 1 130 ? 31.667 -63.852 20.844 1.00 44.72 130 ASN A C 1
ATOM 1047 O O . ASN A 1 130 ? 32.393 -63.886 19.822 1.00 44.72 130 ASN A O 1
#

pLDDT: mean 76.55, std 16.63, range [41.72, 94.44]

Radius of gyration: 23.07 Å; chains: 1; bounding box: 51×77×36 Å